Protein AF-A0A934N6F7-F1 (afdb_monomer_lite)

pLDDT: mean 91.22, std 6.14, range [58.62, 97.62]

InterPro domains:
  IPR003477 mRNA interferase PemK-like [PF02452] (7-49)
  IPR011067 Plasmid maintenance toxin/Cell growth inhibitor [G3DSA:2.30.30.110] (1-54)

Structure (mmCIF, N/CA/C/O backbone):
data_AF-A0A934N6F7-F1
#
_entry.id   AF-A0A934N6F7-F1
#
loop_
_atom_site.group_PDB
_atom_site.id
_atom_site.type_symbol
_atom_site.label_atom_id
_atom_site.label_alt_id
_atom_site.label_comp_id
_atom_site.label_asym_id
_atom_site.label_entity_id
_atom_site.label_seq_id
_atom_site.pdbx_PDB_ins_code
_atom_site.Cartn_x
_atom_site.Cartn_y
_atom_site.Cartn_z
_atom_site.occupancy
_atom_site.B_iso_or_equiv
_atom_site.auth_seq_id
_atom_site.auth_comp_id
_atom_site.auth_asym_id
_atom_site.auth_atom_id
_atom_site.pdbx_PDB_model_num
ATOM 1 N N . MET A 1 1 ? 9.529 -1.203 8.211 1.00 73.12 1 MET A N 1
ATOM 2 C CA . MET A 1 1 ? 8.408 -0.432 8.778 1.00 73.12 1 MET A CA 1
ATOM 3 C C . MET A 1 1 ? 7.414 -1.401 9.392 1.00 73.12 1 MET A C 1
ATOM 5 O O . MET A 1 1 ? 6.881 -2.242 8.673 1.00 73.12 1 MET A O 1
ATOM 9 N N . GLU A 1 2 ? 7.230 -1.326 10.706 1.00 87.06 2 GLU A N 1
ATOM 10 C CA . GLU A 1 2 ? 6.183 -2.067 11.412 1.00 87.06 2 GLU A CA 1
ATOM 11 C C . GLU A 1 2 ? 4.883 -1.255 11.342 1.00 87.06 2 GLU A C 1
ATOM 13 O O . GLU A 1 2 ? 4.875 -0.070 11.671 1.00 87.06 2 GLU A O 1
ATOM 18 N N . LEU A 1 3 ? 3.811 -1.886 10.872 1.00 90.50 3 LEU A N 1
ATOM 19 C CA . LEU A 1 3 ? 2.450 -1.367 10.886 1.00 90.50 3 LEU A CA 1
ATOM 20 C C . LEU A 1 3 ? 1.641 -2.132 11.925 1.00 90.50 3 LEU A C 1
ATOM 22 O O . LEU A 1 3 ? 1.900 -3.310 12.176 1.00 90.50 3 LEU A O 1
ATOM 26 N N . GLY A 1 4 ? 0.630 -1.497 12.502 1.00 91.00 4 GLY A N 1
ATOM 27 C CA . GLY A 1 4 ? -0.187 -2.150 13.515 1.00 91.00 4 GLY A CA 1
ATOM 28 C C . GLY A 1 4 ? -1.562 -1.533 13.677 1.00 91.00 4 GLY A C 1
ATOM 29 O O . GLY A 1 4 ? -2.121 -0.931 12.765 1.00 91.00 4 GLY A O 1
ATOM 30 N N . THR A 1 5 ? -2.119 -1.686 14.873 1.00 89.25 5 THR A N 1
ATOM 31 C CA . THR A 1 5 ? -3.467 -1.205 15.204 1.00 89.25 5 THR A CA 1
ATOM 32 C C . THR A 1 5 ? -3.624 0.306 15.046 1.00 89.25 5 THR A C 1
ATOM 34 O O . THR A 1 5 ? -4.721 0.770 14.755 1.00 89.25 5 THR A O 1
ATOM 37 N N . SER A 1 6 ? -2.540 1.071 15.205 1.00 89.25 6 SER A N 1
ATOM 38 C CA . SER A 1 6 ? -2.519 2.522 14.972 1.00 89.25 6 SER A CA 1
ATOM 39 C C . SER A 1 6 ? -2.726 2.900 13.502 1.00 89.25 6 SER A C 1
ATOM 41 O O . SER A 1 6 ? -3.148 4.014 13.222 1.00 89.25 6 SER A O 1
ATOM 43 N N . ASP A 1 7 ? -2.463 1.971 12.581 1.00 88.38 7 ASP A N 1
ATOM 44 C CA . ASP A 1 7 ? -2.663 2.110 11.134 1.00 88.38 7 ASP A CA 1
ATOM 45 C C . ASP A 1 7 ? -3.959 1.392 10.680 1.00 88.38 7 ASP A C 1
ATOM 47 O O . ASP A 1 7 ? -4.109 1.015 9.517 1.00 88.38 7 ASP A O 1
ATOM 51 N N . GLU A 1 8 ? -4.883 1.144 11.619 1.00 89.75 8 GLU A N 1
ATOM 52 C CA . GLU A 1 8 ? -6.162 0.432 11.432 1.00 89.75 8 GLU A CA 1
ATOM 53 C C . GLU A 1 8 ? -6.017 -1.031 10.962 1.00 89.75 8 GLU A C 1
ATOM 55 O O . GLU A 1 8 ? -6.961 -1.642 10.457 1.00 89.75 8 GLU A O 1
ATOM 60 N N . LEU A 1 9 ? -4.841 -1.636 11.149 1.00 91.94 9 LEU A N 1
ATOM 61 C CA . LEU A 1 9 ? -4.609 -3.037 10.804 1.00 91.94 9 LEU A CA 1
ATOM 62 C C . LEU A 1 9 ? -4.958 -3.96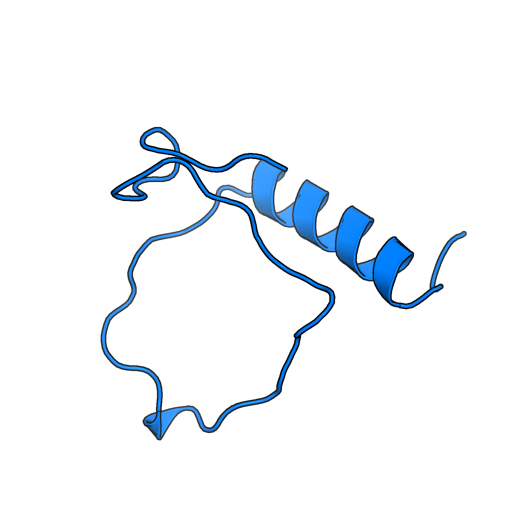4 11.974 1.00 91.94 9 LEU A C 1
ATOM 64 O O . LEU A 1 9 ? -4.705 -3.642 13.135 1.00 91.94 9 LEU A O 1
ATOM 68 N N . PRO A 1 10 ? -5.487 -5.169 11.695 1.00 89.12 10 PRO A N 1
ATOM 69 C CA . PRO A 1 10 ? -5.953 -6.075 12.743 1.00 89.12 10 PRO A CA 1
ATOM 70 C C . PRO A 1 10 ? -4.817 -6.671 13.588 1.00 89.12 10 PRO A C 1
ATOM 72 O O . PRO A 1 10 ? -5.076 -7.213 14.661 1.00 89.12 10 PRO A O 1
ATOM 75 N N . ARG A 1 11 ? -3.575 -6.649 13.087 1.00 93.19 11 ARG A N 1
ATOM 76 C CA . ARG A 1 11 ? -2.383 -7.232 13.717 1.00 93.19 11 ARG A CA 1
ATOM 77 C C . ARG A 1 11 ? -1.137 -6.464 13.294 1.00 93.19 11 ARG A C 1
ATOM 79 O O . ARG A 1 11 ? -1.123 -5.881 12.214 1.00 93.19 11 ARG A O 1
ATOM 86 N N . THR A 1 12 ? -0.093 -6.550 14.113 1.00 94.31 12 THR A N 1
ATOM 87 C CA . THR A 1 12 ? 1.245 -6.073 13.761 1.00 94.31 12 THR A CA 1
ATOM 88 C C . THR A 1 12 ? 1.761 -6.793 12.515 1.00 94.31 12 THR A C 1
ATOM 90 O O . THR A 1 12 ? 1.759 -8.025 12.459 1.00 94.31 12 THR A O 1
ATOM 93 N N . CYS A 1 13 ? 2.174 -6.037 11.504 1.00 92.88 13 CYS A N 1
ATOM 94 C CA . CYS A 1 13 ? 2.669 -6.552 10.233 1.00 92.88 13 CYS A CA 1
ATOM 95 C C . CYS A 1 13 ? 3.655 -5.569 9.582 1.00 92.88 13 CYS A C 1
ATOM 97 O O . CYS A 1 13 ? 4.016 -4.552 10.163 1.00 92.88 13 CYS A O 1
ATOM 99 N N . ALA A 1 14 ? 4.127 -5.882 8.378 1.00 92.69 14 ALA A N 1
ATOM 100 C CA . ALA A 1 14 ? 5.001 -5.012 7.599 1.00 92.69 14 ALA A CA 1
ATOM 101 C C . ALA A 1 14 ? 4.566 -5.015 6.130 1.00 92.69 14 ALA A C 1
ATOM 103 O O . ALA A 1 14 ? 4.013 -6.005 5.642 1.00 92.69 14 ALA A O 1
ATOM 104 N N . VAL A 1 15 ? 4.838 -3.922 5.415 1.00 92.00 15 VAL A N 1
ATOM 105 C CA . VAL A 1 15 ? 4.682 -3.875 3.954 1.00 92.00 15 VAL A CA 1
ATOM 106 C C . VAL A 1 15 ? 5.878 -4.579 3.320 1.00 92.00 15 VAL A C 1
ATOM 108 O O . VAL A 1 15 ? 7.011 -4.131 3.476 1.00 92.00 15 VAL A O 1
ATOM 111 N N . ASN A 1 16 ? 5.628 -5.681 2.612 1.00 91.69 16 ASN A N 1
ATOM 112 C CA . ASN A 1 16 ? 6.661 -6.407 1.879 1.00 91.69 16 ASN A CA 1
ATOM 113 C C . ASN A 1 16 ? 6.801 -5.837 0.460 1.00 91.69 16 ASN A C 1
ATOM 115 O O . ASN A 1 16 ? 5.926 -6.044 -0.383 1.00 91.69 16 ASN A O 1
ATOM 119 N N . LEU A 1 17 ? 7.907 -5.136 0.211 1.00 92.62 17 LEU A N 1
ATOM 120 C CA . LEU A 1 17 ? 8.210 -4.524 -1.083 1.00 92.62 17 LEU A CA 1
ATOM 121 C C . LEU A 1 17 ? 9.035 -5.435 -2.009 1.00 92.62 17 LEU A C 1
ATOM 123 O O . LEU A 1 17 ? 9.117 -5.164 -3.203 1.00 92.62 17 LEU A O 1
ATOM 127 N N . ASP A 1 18 ? 9.557 -6.557 -1.508 1.00 88.38 18 ASP A N 1
ATOM 128 C CA . ASP A 1 18 ? 10.281 -7.546 -2.318 1.00 88.38 18 ASP A CA 1
ATOM 129 C C . ASP A 1 18 ? 9.342 -8.324 -3.258 1.00 88.38 18 ASP A C 1
ATOM 131 O O . ASP A 1 18 ? 9.775 -8.919 -4.240 1.00 88.38 18 ASP A O 1
ATOM 135 N N . THR A 1 19 ? 8.036 -8.351 -2.956 1.00 89.56 19 THR A N 1
ATOM 136 C CA . THR A 1 19 ? 7.011 -9.110 -3.708 1.00 89.56 19 THR A CA 1
ATOM 137 C C . THR A 1 19 ? 5.968 -8.198 -4.369 1.00 89.56 19 THR A C 1
ATOM 139 O O . THR A 1 19 ? 4.785 -8.532 -4.450 1.00 89.56 19 THR A O 1
ATOM 142 N N . ILE A 1 20 ? 6.368 -7.015 -4.837 1.00 92.31 20 ILE A N 1
ATOM 143 C CA . ILE A 1 20 ? 5.444 -6.099 -5.521 1.00 92.31 20 ILE A CA 1
ATOM 144 C C . ILE A 1 20 ? 4.994 -6.689 -6.856 1.00 92.31 20 ILE A C 1
ATOM 146 O O . ILE A 1 20 ? 5.801 -7.111 -7.682 1.00 92.31 20 ILE A O 1
ATOM 150 N N . ALA A 1 21 ? 3.683 -6.661 -7.088 1.00 93.06 21 ALA A N 1
ATOM 151 C CA . ALA A 1 21 ? 3.072 -7.125 -8.321 1.00 93.06 21 ALA A CA 1
ATOM 152 C C . ALA A 1 21 ? 1.990 -6.152 -8.797 1.00 93.06 21 ALA A C 1
ATOM 154 O O . ALA A 1 21 ? 1.258 -5.560 -8.004 1.00 93.06 21 ALA A O 1
ATOM 155 N N . THR A 1 22 ? 1.853 -6.034 -10.116 1.00 96.00 22 THR A N 1
ATOM 156 C CA . THR A 1 22 ? 0.694 -5.375 -10.727 1.00 96.00 22 THR A CA 1
ATOM 157 C C . THR A 1 22 ? -0.450 -6.380 -10.813 1.00 96.00 22 THR A C 1
ATOM 159 O O . THR A 1 22 ? -0.279 -7.456 -11.384 1.00 96.00 22 THR A O 1
ATOM 162 N N . ILE A 1 23 ? -1.619 -6.037 -10.264 1.00 96.25 23 ILE A N 1
ATOM 163 C CA . ILE A 1 23 ? -2.814 -6.894 -10.280 1.00 96.25 23 ILE A CA 1
ATOM 164 C C . ILE A 1 23 ? -3.991 -6.212 -10.998 1.00 96.25 23 ILE A C 1
ATOM 166 O O . ILE A 1 23 ? -4.076 -4.981 -11.001 1.00 96.25 23 ILE A O 1
ATOM 170 N N . PRO A 1 24 ? -4.939 -6.972 -11.581 1.00 97.62 24 PRO A N 1
ATOM 171 C CA . PRO A 1 24 ? -6.166 -6.404 -12.131 1.00 97.62 24 PRO A CA 1
ATOM 172 C C . PRO A 1 24 ? -7.002 -5.701 -11.057 1.00 97.62 24 PRO A C 1
ATOM 174 O O . PRO A 1 24 ? -7.180 -6.222 -9.957 1.00 97.62 24 PRO A O 1
ATOM 177 N N . LYS A 1 25 ? -7.610 -4.557 -11.398 1.00 95.31 25 LYS A N 1
ATOM 178 C CA . LYS A 1 25 ? -8.486 -3.813 -10.473 1.00 95.31 25 LYS A CA 1
ATOM 179 C C . LYS A 1 25 ? -9.679 -4.646 -9.991 1.00 95.31 25 LYS A C 1
ATOM 181 O O . LYS A 1 25 ? -10.110 -4.488 -8.857 1.00 95.31 25 LYS A O 1
ATOM 186 N N . SER A 1 26 ? -10.176 -5.556 -10.827 1.00 97.00 26 SER A N 1
ATOM 187 C CA . SER A 1 26 ? -11.255 -6.493 -10.491 1.00 97.00 26 SER A CA 1
ATOM 188 C C . SER A 1 26 ? -10.883 -7.518 -9.416 1.00 97.00 26 SER A C 1
ATOM 190 O O . SER A 1 26 ? -11.774 -8.154 -8.864 1.00 97.00 26 SER A O 1
ATOM 192 N N . SER A 1 27 ? -9.593 -7.704 -9.121 1.00 96.50 27 SER A N 1
ATOM 193 C CA . SER A 1 27 ? -9.134 -8.591 -8.045 1.00 96.50 27 SER A CA 1
ATOM 194 C C . SER A 1 27 ? -9.224 -7.938 -6.662 1.00 96.50 27 SER A C 1
ATOM 196 O O . SER A 1 27 ? -9.162 -8.639 -5.652 1.00 96.50 27 SER A O 1
ATOM 198 N N . LEU A 1 28 ? -9.364 -6.610 -6.600 1.00 96.4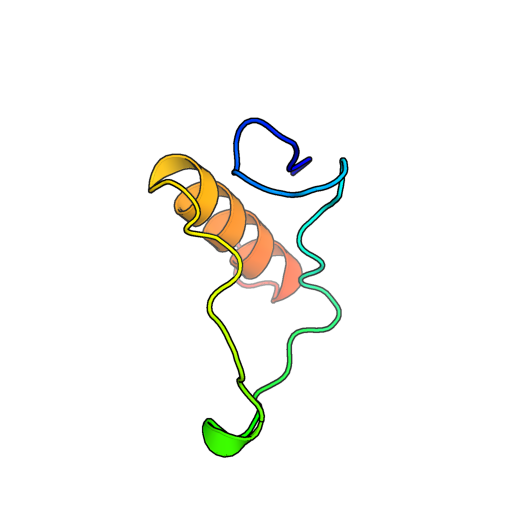4 28 LEU A N 1
ATOM 199 C CA . LEU A 1 28 ? -9.571 -5.875 -5.356 1.00 96.44 28 LEU A CA 1
ATOM 200 C C . LEU A 1 28 ? -11.027 -6.027 -4.900 1.00 96.44 28 LEU A C 1
ATOM 202 O O . LEU A 1 28 ? -11.949 -5.918 -5.707 1.00 96.44 28 LEU A O 1
ATOM 206 N N . ARG A 1 29 ? -11.224 -6.271 -3.602 1.00 95.44 29 ARG A N 1
ATOM 207 C CA . ARG A 1 29 ? -12.547 -6.348 -2.965 1.00 95.44 29 ARG A CA 1
ATOM 208 C C . ARG A 1 29 ? -12.788 -5.072 -2.162 1.00 95.44 29 ARG A C 1
ATOM 210 O O . ARG A 1 29 ? -12.999 -4.010 -2.740 1.00 95.44 29 ARG A O 1
ATOM 217 N N . ASP A 1 30 ? -12.667 -5.166 -0.847 1.00 94.56 30 ASP A N 1
ATOM 218 C CA . ASP A 1 30 ? -12.880 -4.064 0.079 1.00 94.56 30 ASP A CA 1
ATOM 219 C C . ASP A 1 30 ? -11.566 -3.356 0.421 1.00 94.56 30 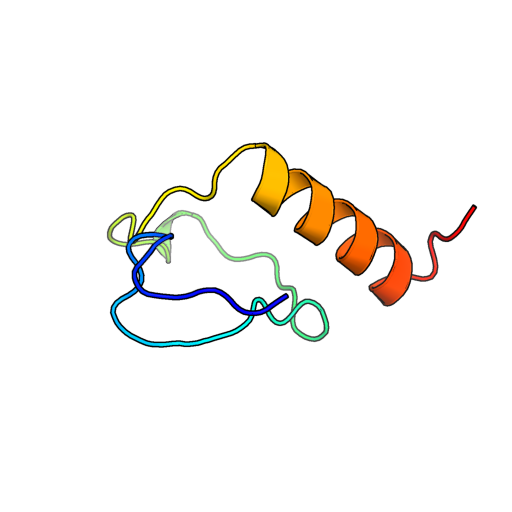ASP A C 1
ATOM 221 O O . ASP A 1 30 ? -10.493 -3.967 0.474 1.00 94.56 30 ASP A O 1
ATOM 225 N N . ARG A 1 31 ? -11.644 -2.045 0.672 1.00 93.12 31 ARG A N 1
ATOM 226 C CA . ARG A 1 31 ? -10.508 -1.275 1.189 1.00 93.12 3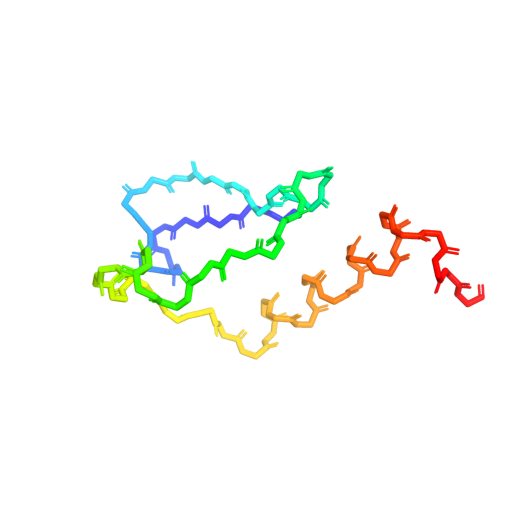1 ARG A CA 1
ATOM 227 C C . ARG A 1 31 ? -10.314 -1.622 2.664 1.00 93.12 31 ARG A C 1
ATOM 229 O O . ARG A 1 31 ? -11.219 -1.387 3.456 1.00 93.12 31 ARG A O 1
ATOM 236 N N . LEU A 1 32 ? -9.137 -2.141 3.014 1.00 91.44 32 LEU A N 1
ATOM 237 C CA . LEU A 1 32 ? -8.813 -2.534 4.388 1.00 91.44 32 LEU A CA 1
ATOM 238 C C . LEU A 1 32 ? -8.517 -1.331 5.295 1.00 91.44 32 LEU A C 1
ATOM 240 O O . LEU A 1 32 ? -9.080 -1.236 6.374 1.00 91.44 32 LEU A O 1
ATOM 244 N N . THR A 1 33 ? -7.629 -0.438 4.861 1.00 92.88 33 THR A N 1
ATOM 245 C CA . THR A 1 33 ? -7.177 0.740 5.620 1.00 92.88 33 THR A CA 1
ATOM 246 C C . THR A 1 33 ? -6.642 1.807 4.653 1.00 92.88 33 THR A C 1
ATOM 248 O O . THR A 1 33 ? -6.538 1.562 3.444 1.00 92.88 33 THR A O 1
ATOM 251 N N . THR A 1 34 ? -6.317 2.988 5.176 1.00 93.25 34 THR A N 1
ATOM 252 C CA . THR A 1 34 ? -5.521 4.024 4.510 1.00 93.25 34 THR A CA 1
ATOM 253 C C . THR A 1 34 ? -4.289 4.314 5.362 1.00 93.25 34 THR A C 1
ATOM 255 O O . THR A 1 34 ? -4.415 4.630 6.539 1.00 93.25 34 THR A O 1
ATOM 258 N N . LEU A 1 35 ? -3.098 4.233 4.770 1.00 92.81 35 LEU A N 1
ATOM 259 C CA . LEU A 1 35 ? -1.871 4.648 5.450 1.00 92.81 35 LEU A CA 1
ATOM 260 C C . LEU A 1 35 ? -1.767 6.176 5.459 1.00 92.81 35 LEU A C 1
ATOM 262 O O . LEU A 1 35 ? -2.161 6.832 4.491 1.00 92.81 35 LEU A O 1
ATOM 266 N N . SER A 1 36 ? -1.227 6.740 6.542 1.00 92.38 36 SER A N 1
ATOM 267 C CA . SER A 1 36 ? -0.982 8.181 6.631 1.00 92.38 36 SER A CA 1
ATOM 268 C C . SER A 1 36 ? 0.078 8.634 5.618 1.00 92.38 36 SER A C 1
ATOM 270 O O . SER A 1 36 ? 0.816 7.823 5.050 1.00 92.38 36 SER A O 1
ATOM 272 N N . VAL A 1 37 ? 0.175 9.945 5.395 1.00 94.56 37 VAL A N 1
ATOM 273 C CA . VAL A 1 37 ? 1.158 10.522 4.464 1.00 94.56 37 VAL A CA 1
ATOM 274 C C . VAL A 1 37 ? 2.587 10.189 4.900 1.00 94.56 37 VAL A C 1
ATOM 276 O O . VAL A 1 37 ? 3.426 9.864 4.064 1.00 94.56 37 VAL A O 1
ATOM 279 N N . GLU A 1 38 ? 2.846 10.195 6.206 1.00 92.75 38 GLU A N 1
ATOM 280 C CA . GLU A 1 38 ? 4.146 9.867 6.793 1.00 92.75 38 GLU A CA 1
ATOM 281 C C . GLU A 1 38 ? 4.524 8.409 6.506 1.00 92.75 38 GLU A C 1
ATOM 283 O O . GLU A 1 38 ? 5.628 8.131 6.042 1.00 92.75 38 GLU A O 1
ATOM 288 N N . ARG A 1 39 ? 3.578 7.476 6.678 1.00 92.50 39 ARG A N 1
ATOM 289 C CA . ARG A 1 39 ? 3.786 6.057 6.353 1.00 92.50 39 ARG A CA 1
ATOM 290 C C . ARG A 1 39 ? 4.016 5.830 4.867 1.00 92.50 39 ARG A C 1
ATOM 292 O O . ARG A 1 39 ? 4.855 5.019 4.489 1.00 92.50 39 ARG A O 1
ATOM 299 N N . MET A 1 40 ? 3.290 6.548 4.015 1.00 95.06 40 MET A N 1
ATOM 300 C CA . MET A 1 40 ? 3.490 6.462 2.569 1.00 95.06 40 MET A CA 1
ATOM 301 C C . MET A 1 40 ? 4.877 6.963 2.145 1.00 95.06 40 MET A C 1
ATOM 303 O O . MET A 1 40 ? 5.457 6.386 1.227 1.00 95.06 40 MET A O 1
ATOM 307 N N . ALA A 1 41 ? 5.438 7.965 2.831 1.00 94.38 41 ALA A N 1
ATOM 308 C CA . ALA A 1 41 ? 6.808 8.419 2.591 1.00 94.38 41 ALA A CA 1
ATOM 309 C C . ALA A 1 41 ? 7.850 7.350 2.977 1.00 94.38 41 ALA A C 1
ATOM 311 O O . ALA A 1 41 ? 8.761 7.079 2.196 1.00 94.38 41 ALA A O 1
ATOM 312 N N . GLU A 1 42 ? 7.676 6.676 4.122 1.00 93.81 42 GLU A N 1
ATOM 313 C CA . GLU A 1 42 ? 8.527 5.538 4.518 1.00 93.81 42 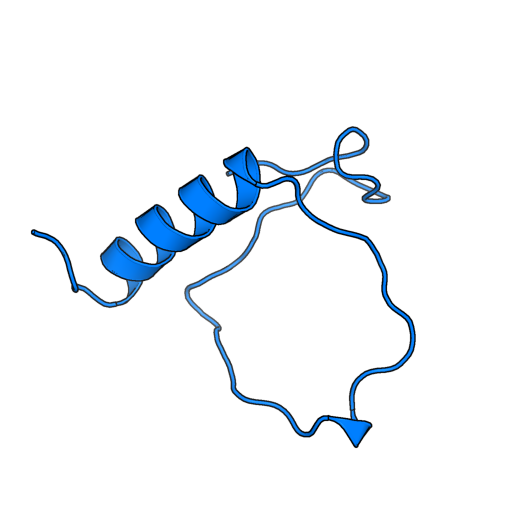GLU A CA 1
ATOM 314 C C . GLU A 1 42 ? 8.461 4.387 3.492 1.00 93.81 42 GLU A C 1
ATOM 316 O O . GLU A 1 42 ? 9.473 3.756 3.177 1.00 93.81 42 GLU A O 1
ATOM 321 N N . VAL A 1 43 ? 7.271 4.116 2.938 1.00 94.06 43 VAL A N 1
ATOM 322 C CA . VAL A 1 43 ? 7.083 3.110 1.877 1.00 94.06 43 VAL A CA 1
ATOM 323 C C . VAL A 1 43 ? 7.821 3.504 0.600 1.00 94.06 43 VAL A C 1
ATOM 325 O O . VAL A 1 43 ? 8.447 2.644 -0.016 1.00 94.06 43 VAL A O 1
ATOM 328 N N . GLU A 1 44 ? 7.769 4.772 0.191 1.00 94.31 44 GLU A N 1
ATOM 329 C CA . GLU A 1 44 ? 8.489 5.251 -0.993 1.00 94.31 44 GLU A CA 1
ATOM 330 C C . GLU A 1 44 ? 10.007 5.099 -0.837 1.00 94.31 44 GLU A C 1
ATOM 332 O O . GLU A 1 44 ? 10.679 4.628 -1.757 1.00 94.31 44 GLU A O 1
ATOM 337 N N . GLU A 1 45 ? 10.554 5.461 0.323 1.00 93.44 45 GLU A N 1
ATOM 338 C CA . GLU A 1 45 ? 11.982 5.315 0.609 1.00 93.44 45 GLU A CA 1
ATOM 339 C C . GLU A 1 45 ? 12.414 3.844 0.532 1.00 93.44 45 GLU A C 1
ATOM 341 O O . GLU A 1 45 ? 13.356 3.496 -0.188 1.00 93.44 45 GLU A O 1
ATOM 346 N N . ALA A 1 46 ? 11.669 2.959 1.199 1.00 92.56 46 ALA A N 1
ATOM 347 C CA . ALA A 1 46 ? 11.933 1.527 1.165 1.00 92.56 46 ALA A CA 1
ATOM 348 C C . ALA A 1 46 ? 11.764 0.937 -0.248 1.00 92.56 46 ALA A C 1
ATOM 350 O O . ALA A 1 46 ? 12.505 0.032 -0.632 1.00 92.56 46 ALA A O 1
ATOM 351 N N . LEU A 1 47 ? 10.839 1.472 -1.052 1.00 92.94 47 LEU A N 1
ATOM 352 C CA . LEU A 1 47 ? 10.627 1.063 -2.440 1.00 92.94 47 LEU A CA 1
ATOM 353 C C . LEU A 1 47 ? 11.813 1.446 -3.326 1.00 92.94 47 LEU A C 1
ATOM 355 O O . LEU A 1 47 ? 12.282 0.625 -4.115 1.00 92.94 47 LEU A O 1
ATOM 359 N N . ARG A 1 48 ? 12.317 2.678 -3.192 1.00 93.00 48 ARG A N 1
ATOM 360 C CA . ARG A 1 48 ? 13.518 3.135 -3.905 1.00 93.00 48 ARG A CA 1
ATOM 361 C C . ARG A 1 48 ? 14.711 2.254 -3.566 1.00 93.00 48 ARG A C 1
ATOM 363 O O . ARG A 1 48 ? 15.431 1.849 -4.473 1.00 93.00 48 ARG A O 1
ATOM 370 N N . PHE A 1 49 ? 14.877 1.911 -2.291 1.00 90.75 49 PHE A N 1
ATOM 371 C CA . PHE A 1 49 ? 15.917 0.989 -1.849 1.00 90.75 49 PHE A CA 1
ATOM 372 C C . PHE A 1 49 ? 15.757 -0.410 -2.469 1.00 90.75 49 PHE A C 1
ATOM 374 O O . PHE A 1 49 ? 16.697 -0.905 -3.087 1.00 90.75 49 PHE A O 1
ATOM 381 N N . ALA A 1 50 ? 14.570 -1.020 -2.374 1.00 90.38 50 ALA A N 1
ATOM 382 C CA . ALA A 1 50 ? 14.301 -2.365 -2.897 1.00 90.38 50 ALA A CA 1
ATOM 383 C C . ALA A 1 50 ? 14.507 -2.469 -4.420 1.00 90.38 50 ALA A C 1
ATOM 385 O O . ALA A 1 50 ? 14.958 -3.492 -4.927 1.00 90.38 50 ALA A O 1
ATOM 386 N N . LEU A 1 51 ? 14.216 -1.390 -5.151 1.00 90.62 51 LEU A N 1
ATOM 387 C CA . LEU A 1 51 ? 14.411 -1.304 -6.599 1.00 90.62 51 LEU A CA 1
ATOM 388 C C . LEU A 1 51 ? 15.820 -0.845 -7.010 1.00 90.62 51 LEU A C 1
ATOM 390 O O . LEU A 1 51 ? 16.083 -0.695 -8.202 1.00 90.62 51 LEU A O 1
ATOM 394 N N . GLY A 1 52 ? 16.725 -0.592 -6.059 1.00 89.50 52 GLY A N 1
ATOM 395 C CA . GLY A 1 52 ? 18.072 -0.091 -6.350 1.00 89.50 52 GLY A CA 1
ATOM 396 C C . GLY A 1 52 ? 18.095 1.324 -6.943 1.00 89.50 52 GLY A C 1
ATOM 397 O O . GLY A 1 52 ? 19.075 1.713 -7.568 1.00 89.50 52 GLY A O 1
ATOM 398 N N . MET A 1 53 ? 17.028 2.102 -6.748 1.00 85.75 53 MET A N 1
ATOM 399 C CA . MET A 1 53 ? 16.873 3.489 -7.209 1.00 85.75 53 MET A CA 1
ATOM 400 C C . MET A 1 53 ? 17.399 4.503 -6.177 1.00 85.75 53 MET A C 1
ATOM 402 O O . MET A 1 53 ? 16.841 5.593 -6.026 1.00 85.75 53 MET A O 1
ATOM 406 N N . GLY A 1 54 ? 18.430 4.123 -5.419 1.00 75.19 54 GLY A N 1
ATOM 407 C CA . GLY A 1 54 ? 19.072 4.997 -4.437 1.00 75.19 54 GLY A CA 1
ATOM 408 C C . GLY A 1 54 ? 19.718 6.213 -5.104 1.00 75.19 54 GLY A C 1
ATOM 409 O O . GLY A 1 54 ? 20.219 6.105 -6.223 1.00 75.19 54 GLY A O 1
ATOM 410 N N . ALA A 1 55 ? 19.653 7.359 -4.420 1.00 58.62 55 ALA A N 1
ATOM 411 C CA . ALA A 1 55 ? 20.358 8.586 -4.793 1.00 58.62 55 ALA A CA 1
ATOM 412 C C . ALA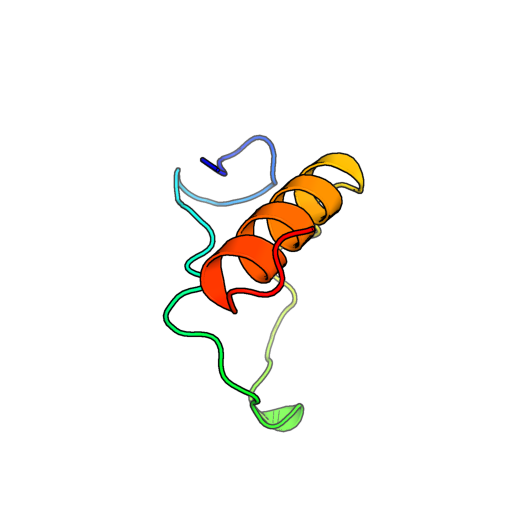 A 1 55 ? 21.882 8.388 -4.849 1.00 58.62 55 ALA A C 1
ATOM 414 O O . ALA A 1 55 ? 22.397 7.572 -4.049 1.00 58.62 55 ALA A O 1
#

Secondary structure (DSSP, 8-state):
-EE-GGGT-SS-EE---TT-----GGG--S------HHHHHHHHHHHHHHTT---

Sequence (55 aa):
MELGTSDELPRTCAVNLDTIATIPKSSLRDRLTTLSVERMAEVEEALRFALGMGA

Foldseek 3Di:
DWDAVVQVDPGIDDDDLLDDDDDDPVVDDDDRGDGDPVVVVVVVVVNCVSVVVDD

Organism: NCBI:txid3127016

Radius of gyration: 12.71 Å; chains: 1; bounding box: 33×20×27 Å